Protein AF-A0A0J1FHS7-F1 (afdb_monomer_lite)

Radius of gyration: 13.94 Å; chains: 1; bounding box: 30×12×42 Å

Secondary structure (DSSP, 8-state):
-EEEEEEEE-SSSEEEEEEEEEEEE-TTS-EEEEEEEEEEE--GGG-

Foldseek 3Di:
DDKDWDWDDDPPDTWIWIWDKDWDADPVRDIDIDTDDTPGTDDPVND

Sequence (47 aa):
MFLEKVTIKKKIEPTIYYKIIASYRDKDGKTKHRLIQNLGVLYETDA

Structure (mmCIF, N/CA/C/O backbone):
data_AF-A0A0J1FHS7-F1
#
_entry.id   AF-A0A0J1FHS7-F1
#
loop_
_atom_site.group_PDB
_atom_site.id
_atom_site.type_symbol
_atom_site.label_atom_id
_atom_site.label_alt_id
_atom_site.label_comp_id
_atom_site.label_asym_id
_atom_site.label_entity_id
_atom_site.label_seq_id
_atom_site.pdbx_PDB_ins_code
_atom_site.Cartn_x
_atom_site.Cartn_y
_atom_site.Cartn_z
_atom_site.occupancy
_atom_site.B_iso_or_equiv
_atom_site.auth_seq_id
_atom_site.auth_comp_id
_atom_site.auth_asym_id
_atom_site.auth_atom_id
_atom_site.pdbx_PDB_model_num
ATOM 1 N N . MET A 1 1 ? -11.258 3.200 1.928 1.00 89.38 1 MET A N 1
ATOM 2 C CA . MET A 1 1 ? -10.099 2.572 1.251 1.00 89.38 1 MET A CA 1
ATOM 3 C C . MET A 1 1 ? -9.496 3.604 0.317 1.00 89.38 1 MET A C 1
ATOM 5 O O . MET A 1 1 ? -10.238 4.475 -0.119 1.00 89.38 1 MET A O 1
ATOM 9 N N . PHE A 1 2 ? -8.195 3.552 0.053 1.00 92.12 2 PHE A N 1
ATOM 10 C CA . PHE A 1 2 ? -7.524 4.458 -0.880 1.00 92.12 2 PHE A CA 1
ATOM 11 C C . PHE A 1 2 ? -6.385 3.744 -1.612 1.00 92.12 2 PHE A C 1
ATOM 13 O O . PHE A 1 2 ? -5.919 2.687 -1.177 1.00 92.12 2 PHE A O 1
ATOM 20 N N . LEU A 1 3 ? -5.966 4.324 -2.734 1.00 91.69 3 LEU A N 1
ATOM 21 C CA . LEU A 1 3 ? -4.844 3.853 -3.531 1.00 91.69 3 LEU A CA 1
ATOM 22 C C . LEU A 1 3 ? -3.555 4.524 -3.045 1.00 91.69 3 LEU A C 1
ATOM 24 O O . LEU A 1 3 ? -3.492 5.748 -2.961 1.00 91.69 3 LEU A O 1
ATOM 28 N N . GLU A 1 4 ? -2.529 3.738 -2.736 1.00 92.88 4 GLU A N 1
ATOM 29 C CA . GLU A 1 4 ? -1.217 4.246 -2.338 1.00 92.88 4 GLU A CA 1
ATOM 30 C C . GLU A 1 4 ? -0.187 3.940 -3.432 1.00 92.88 4 GLU A C 1
ATOM 32 O O . GLU A 1 4 ? -0.028 2.789 -3.851 1.00 92.88 4 GLU A O 1
ATOM 37 N N . LYS A 1 5 ? 0.511 4.987 -3.882 1.00 91.38 5 LYS A N 1
ATOM 38 C CA . LYS A 1 5 ? 1.614 4.921 -4.846 1.00 91.38 5 LYS A CA 1
ATOM 39 C C . LYS A 1 5 ? 2.933 4.735 -4.098 1.00 91.38 5 LYS A C 1
ATOM 41 O O . LYS A 1 5 ? 3.261 5.528 -3.221 1.00 91.38 5 LYS A O 1
ATOM 46 N N . VAL A 1 6 ? 3.712 3.727 -4.477 1.00 89.62 6 VAL A N 1
ATOM 47 C CA . VAL A 1 6 ? 5.052 3.464 -3.937 1.00 89.62 6 VAL A CA 1
ATOM 48 C C . VAL A 1 6 ? 6.063 3.485 -5.067 1.00 89.62 6 VAL A C 1
ATOM 50 O O . VAL A 1 6 ? 5.943 2.733 -6.029 1.00 89.62 6 VAL A O 1
ATOM 53 N N . THR A 1 7 ? 7.096 4.309 -4.932 1.00 88.12 7 THR A N 1
ATOM 54 C CA . THR A 1 7 ? 8.212 4.327 -5.880 1.00 88.12 7 THR A CA 1
ATOM 55 C C . THR A 1 7 ? 9.322 3.419 -5.372 1.00 88.12 7 THR A C 1
ATOM 57 O O . THR A 1 7 ? 9.936 3.692 -4.339 1.00 88.12 7 THR A O 1
ATOM 60 N N . ILE A 1 8 ? 9.611 2.349 -6.108 1.00 84.81 8 ILE A N 1
ATOM 61 C CA . ILE A 1 8 ? 10.726 1.450 -5.817 1.00 84.81 8 ILE A CA 1
ATOM 62 C C . ILE A 1 8 ? 11.911 1.881 -6.678 1.00 84.81 8 ILE A C 1
ATOM 64 O O . ILE A 1 8 ? 11.891 1.747 -7.902 1.00 84.81 8 ILE A O 1
ATOM 68 N N . LYS A 1 9 ? 12.963 2.395 -6.034 1.00 78.50 9 LYS A N 1
ATOM 69 C CA . LYS A 1 9 ? 14.222 2.735 -6.707 1.00 78.50 9 LYS A CA 1
ATOM 70 C C . LYS A 1 9 ? 14.947 1.442 -7.093 1.00 78.50 9 LYS A C 1
ATOM 72 O O . LYS A 1 9 ? 15.583 0.819 -6.245 1.00 78.50 9 LYS A O 1
ATOM 77 N N . LYS A 1 10 ? 14.839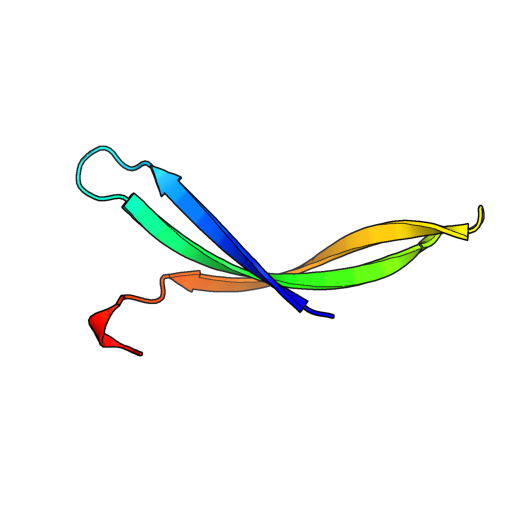 1.016 -8.354 1.00 72.69 10 LYS A N 1
ATOM 78 C CA . LYS A 1 10 ? 15.703 -0.032 -8.920 1.00 72.69 10 LYS A CA 1
ATOM 79 C C . LYS A 1 10 ? 16.924 0.597 -9.595 1.00 72.69 10 LYS A C 1
ATOM 81 O O . LYS A 1 10 ? 16.922 1.779 -9.915 1.00 72.69 10 LYS A O 1
ATOM 86 N N . LYS A 1 11 ? 17.968 -0.216 -9.800 1.00 66.12 11 LYS A N 1
ATOM 87 C CA . LYS A 1 11 ? 19.259 0.187 -10.395 1.00 66.12 11 LYS A CA 1
ATOM 88 C C . LYS A 1 11 ? 19.155 0.782 -11.805 1.00 66.12 11 LYS A C 1
ATOM 90 O O . LYS A 1 11 ? 20.069 1.492 -12.196 1.00 66.12 11 LYS A O 1
ATOM 95 N N . ILE A 1 12 ? 18.106 0.439 -12.553 1.00 69.62 12 ILE A N 1
ATOM 96 C CA . ILE A 1 12 ? 17.951 0.820 -13.962 1.00 69.62 12 ILE A CA 1
ATOM 97 C C . ILE A 1 12 ? 16.923 1.946 -14.060 1.00 69.62 12 ILE A C 1
ATOM 99 O O . ILE A 1 12 ? 17.280 3.051 -14.442 1.00 69.62 12 ILE A O 1
ATOM 103 N N . GLU A 1 13 ? 15.689 1.709 -13.607 1.00 73.00 13 GLU A N 1
ATOM 104 C CA . GLU A 1 13 ? 14.620 2.712 -13.638 1.00 73.00 13 GLU A CA 1
ATOM 105 C C . GLU A 1 13 ? 13.734 2.633 -12.384 1.00 73.00 13 GLU A C 1
ATOM 107 O O . GLU A 1 13 ? 13.481 1.536 -11.867 1.00 73.00 13 GLU A O 1
ATOM 112 N N . PRO A 1 14 ? 13.258 3.776 -11.855 1.00 77.12 14 PRO A N 1
ATOM 113 C CA . PRO A 1 14 ? 12.311 3.791 -10.750 1.00 77.12 14 PRO A CA 1
ATOM 114 C C . PRO A 1 14 ? 10.979 3.188 -11.201 1.00 77.12 14 PRO A C 1
ATOM 116 O O . 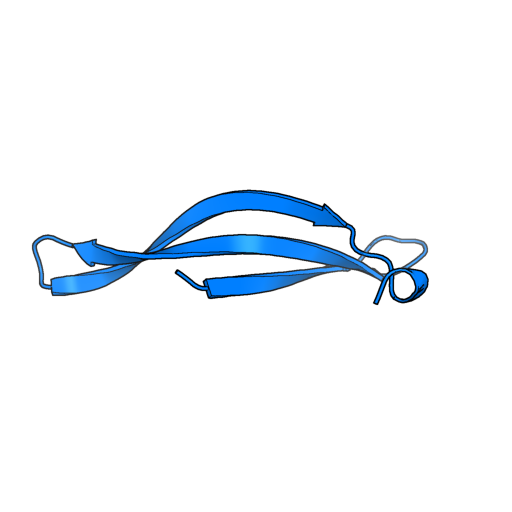PRO A 1 14 ? 10.332 3.683 -12.115 1.00 77.12 14 PRO A O 1
ATOM 119 N N . THR A 1 15 ? 10.548 2.117 -10.539 1.00 82.81 15 THR A N 1
ATOM 120 C CA . THR A 1 15 ? 9.269 1.469 -10.842 1.00 82.81 15 THR A CA 1
ATOM 121 C C . THR A 1 15 ? 8.191 1.997 -9.906 1.00 82.81 15 THR A C 1
ATOM 123 O O . THR A 1 15 ? 8.383 2.017 -8.685 1.00 82.81 15 THR A O 1
ATOM 126 N N . ILE A 1 16 ? 7.049 2.394 -10.463 1.00 86.94 16 ILE A N 1
ATOM 127 C CA . ILE A 1 16 ? 5.885 2.800 -9.681 1.00 86.94 16 ILE A CA 1
ATOM 128 C C . ILE A 1 16 ? 5.014 1.573 -9.412 1.00 86.94 16 ILE A C 1
ATOM 130 O O . ILE A 1 16 ? 4.597 0.877 -10.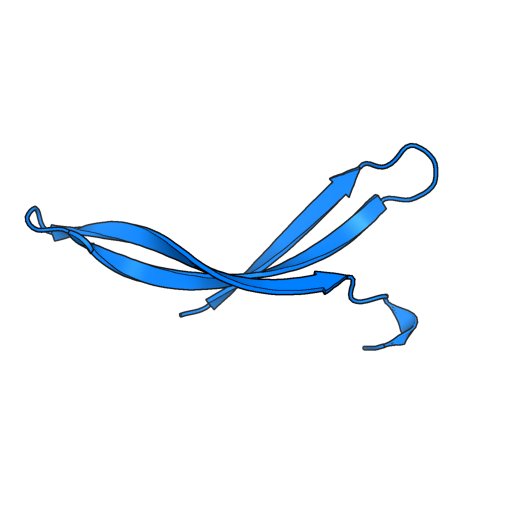331 1.00 86.94 16 ILE A O 1
ATOM 134 N N . TYR A 1 17 ? 4.731 1.322 -8.138 1.00 88.25 17 TYR A N 1
ATOM 135 C CA . TYR A 1 17 ? 3.871 0.242 -7.681 1.00 88.25 17 TYR A CA 1
ATOM 136 C C . TYR A 1 17 ? 2.632 0.801 -6.991 1.00 88.25 17 TYR A C 1
ATOM 138 O O . TYR A 1 17 ? 2.724 1.765 -6.226 1.00 88.25 17 TYR A O 1
ATOM 146 N N . TYR A 1 18 ? 1.485 0.172 -7.217 1.00 90.50 18 TYR A N 1
ATOM 147 C CA . TYR A 1 18 ? 0.220 0.589 -6.625 1.00 90.50 18 TYR A CA 1
ATOM 148 C C . TYR A 1 18 ? -0.336 -0.488 -5.695 1.00 90.50 18 TYR A C 1
ATOM 150 O O . TYR A 1 18 ? -0.301 -1.686 -5.989 1.00 90.50 18 TYR A O 1
ATOM 158 N N . LYS A 1 19 ? -0.872 -0.057 -4.551 1.00 93.38 19 LYS A N 1
ATOM 159 C CA . LYS A 1 19 ? -1.529 -0.934 -3.574 1.00 93.38 19 LYS A CA 1
ATOM 160 C C . LYS A 1 19 ? -2.818 -0.318 -3.041 1.00 93.38 19 LYS A C 1
ATOM 162 O O . LYS A 1 19 ? -2.919 0.897 -2.880 1.00 93.38 19 LYS A O 1
ATOM 167 N N . ILE A 1 20 ? -3.797 -1.168 -2.747 1.00 93.31 20 ILE A N 1
ATOM 168 C CA . ILE A 1 20 ? -5.059 -0.780 -2.114 1.00 93.31 20 ILE A CA 1
ATOM 169 C C . ILE A 1 20 ? -4.906 -0.901 -0.602 1.00 93.31 20 ILE A C 1
ATOM 171 O O . ILE A 1 20 ? -4.623 -1.980 -0.071 1.00 93.31 20 ILE A O 1
ATOM 175 N N . ILE A 1 21 ? -5.151 0.206 0.093 1.00 96.06 21 ILE A N 1
ATOM 176 C CA . ILE A 1 21 ? -5.095 0.304 1.548 1.00 96.06 21 ILE A CA 1
ATOM 177 C C . ILE A 1 21 ? -6.502 0.513 2.109 1.00 96.06 21 ILE A C 1
ATOM 179 O O . ILE A 1 21 ? -7.261 1.381 1.664 1.00 96.06 21 ILE A O 1
ATOM 183 N N . ALA A 1 22 ? -6.853 -0.252 3.140 1.00 96.44 22 ALA A N 1
ATOM 184 C CA . ALA A 1 22 ? -8.016 0.025 3.972 1.00 96.44 22 ALA A CA 1
ATOM 185 C C . ALA A 1 22 ? -7.612 0.832 5.205 1.00 96.44 22 ALA A C 1
ATOM 187 O O . ALA A 1 22 ? -6.668 0.474 5.908 1.00 96.44 22 ALA A O 1
ATOM 188 N N . SER A 1 23 ? -8.368 1.891 5.484 1.00 95.81 23 SER A N 1
ATOM 189 C CA . SER A 1 23 ? -8.298 2.634 6.742 1.00 95.81 23 SER A CA 1
ATOM 190 C C . SER A 1 23 ? -9.385 2.128 7.678 1.00 95.81 23 SER A C 1
ATOM 192 O O . SER A 1 23 ? -10.526 1.954 7.252 1.00 95.81 23 SER A O 1
ATOM 194 N N . TYR A 1 24 ? -9.041 1.918 8.941 1.00 94.94 24 TYR A N 1
ATOM 195 C CA . TYR A 1 24 ? -9.967 1.505 9.992 1.00 94.94 24 TYR A CA 1
ATOM 196 C C . TYR A 1 24 ? -9.551 2.133 11.324 1.00 94.94 24 TYR A C 1
ATOM 198 O O . TYR A 1 24 ? -8.442 2.653 11.447 1.00 94.94 24 TYR A O 1
ATOM 206 N N . ARG A 1 25 ? -10.437 2.108 12.319 1.00 96.75 25 ARG A N 1
ATOM 207 C CA . ARG A 1 25 ? -10.093 2.478 13.696 1.00 96.75 25 ARG A CA 1
ATOM 208 C C . ARG A 1 25 ? -9.863 1.217 14.513 1.00 96.75 25 ARG A C 1
ATOM 210 O O . ARG A 1 25 ? -10.597 0.244 14.351 1.00 96.75 25 ARG A O 1
ATOM 217 N N . ASP A 1 26 ? -8.831 1.214 15.346 1.00 94.50 26 ASP A N 1
ATOM 218 C CA . ASP A 1 26 ? -8.663 0.152 16.335 1.00 94.50 26 ASP A CA 1
ATOM 219 C C . ASP A 1 26 ? -9.591 0.343 17.543 1.00 94.50 26 ASP A C 1
ATOM 221 O O . ASP A 1 26 ? -10.417 1.257 17.579 1.00 94.50 26 ASP A O 1
ATOM 225 N N . LYS A 1 27 ? -9.473 -0.557 18.525 1.00 95.19 27 LYS A N 1
ATOM 226 C CA . LYS A 1 27 ? -10.295 -0.548 19.742 1.00 95.19 27 LYS A CA 1
ATOM 227 C C . LYS A 1 27 ? -10.129 0.736 20.565 1.00 95.19 27 LYS A C 1
ATOM 229 O O . LYS A 1 27 ? -11.055 1.106 21.274 1.00 95.19 27 LYS A O 1
ATOM 234 N N . ASP A 1 28 ? -8.998 1.422 20.413 1.00 96.62 28 ASP A N 1
ATOM 235 C CA . ASP A 1 28 ? -8.678 2.677 21.095 1.00 96.62 28 ASP A CA 1
ATOM 236 C C . ASP A 1 28 ? -9.063 3.906 20.247 1.00 96.62 28 ASP A C 1
ATOM 238 O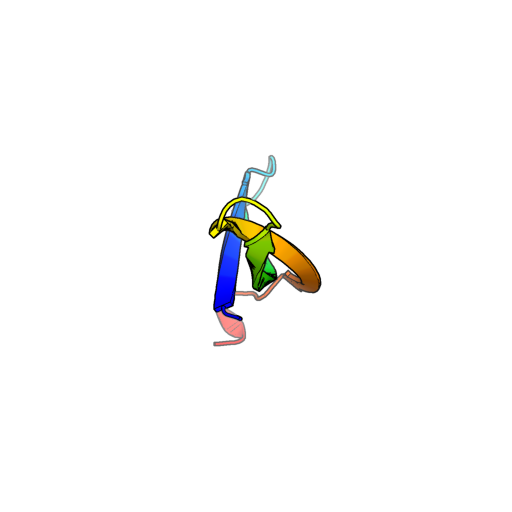 O . ASP A 1 28 ? -8.741 5.043 20.590 1.00 96.62 28 ASP A O 1
ATOM 242 N N . GLY A 1 29 ? -9.724 3.696 19.103 1.00 95.06 29 GLY A N 1
ATOM 243 C CA . GLY A 1 29 ? -10.144 4.753 18.187 1.00 95.06 29 GLY A CA 1
ATOM 244 C C . GLY A 1 29 ? -9.027 5.311 17.300 1.00 95.06 29 GLY A C 1
ATOM 245 O O . GLY A 1 29 ? -9.287 6.239 16.529 1.00 95.06 29 GLY A O 1
ATOM 246 N N . LYS A 1 30 ? -7.805 4.760 17.350 1.00 96.44 30 LYS A N 1
ATOM 247 C CA . LYS A 1 30 ? -6.683 5.225 16.524 1.00 96.44 30 LYS A CA 1
ATOM 248 C C . LYS A 1 30 ? -6.844 4.747 15.088 1.00 96.44 30 LYS A C 1
ATOM 250 O O . LYS A 1 30 ? -7.123 3.575 14.830 1.00 96.44 30 LYS A O 1
ATOM 255 N N . THR A 1 31 ? -6.624 5.655 14.142 1.00 96.12 31 THR A N 1
ATOM 256 C CA . THR A 1 31 ? -6.620 5.321 12.716 1.00 96.12 31 THR A CA 1
ATOM 257 C C . THR A 1 31 ? -5.439 4.408 12.399 1.00 96.12 31 THR A C 1
ATOM 259 O O . THR A 1 31 ? -4.289 4.734 12.689 1.00 96.12 31 THR A O 1
ATOM 262 N N . LYS A 1 32 ? -5.731 3.271 11.773 1.00 96.19 32 LYS A N 1
ATOM 263 C CA . LYS A 1 32 ? -4.759 2.310 11.258 1.00 96.19 32 LYS A CA 1
ATOM 264 C C . LYS A 1 32 ? -5.024 2.017 9.789 1.00 96.19 32 LYS A C 1
ATOM 266 O O . LYS A 1 32 ? -6.138 2.183 9.287 1.00 96.19 32 LYS A O 1
ATOM 271 N N . HIS A 1 33 ? -3.976 1.557 9.119 1.00 96.50 33 HIS A N 1
ATOM 272 C CA . HIS A 1 33 ? -3.979 1.235 7.700 1.00 96.50 33 HIS A CA 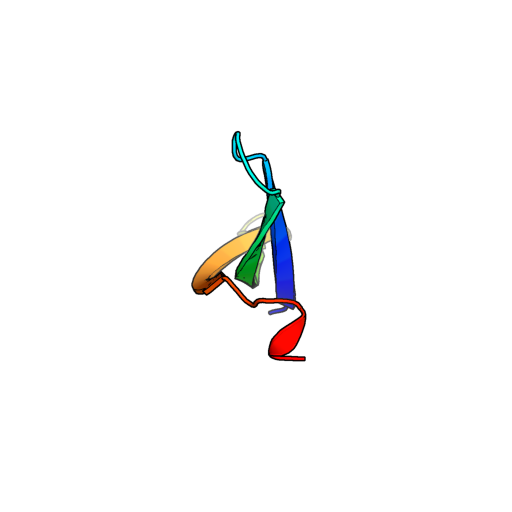1
ATOM 273 C C . HIS A 1 33 ? -3.544 -0.215 7.495 1.00 96.50 33 HIS A C 1
ATOM 275 O O . HIS A 1 33 ? -2.566 -0.659 8.096 1.00 96.50 33 HIS A O 1
ATOM 281 N N . ARG A 1 34 ? -4.262 -0.957 6.649 1.00 95.31 34 ARG A N 1
ATOM 282 C CA . ARG A 1 34 ? -3.927 -2.339 6.282 1.00 95.31 34 ARG A CA 1
ATOM 283 C C . ARG A 1 34 ? -3.891 -2.495 4.768 1.00 95.31 34 ARG A C 1
ATOM 285 O O . ARG A 1 34 ? -4.805 -2.047 4.077 1.00 95.31 34 ARG A O 1
ATOM 292 N N . LEU A 1 35 ? -2.856 -3.175 4.275 1.00 95.38 35 LEU A N 1
ATOM 293 C CA . LEU A 1 35 ? -2.780 -3.632 2.890 1.00 95.38 35 LEU A CA 1
ATOM 294 C C . LEU A 1 35 ? -3.901 -4.634 2.612 1.00 95.38 35 LEU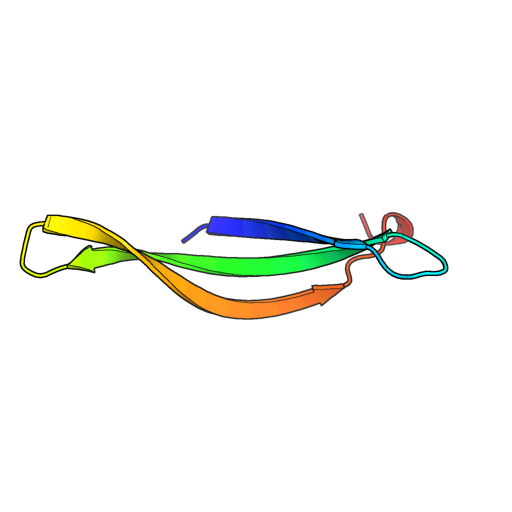 A C 1
ATOM 296 O O . LEU A 1 35 ? -4.000 -5.655 3.291 1.00 95.38 35 LEU A O 1
ATOM 300 N N . ILE A 1 36 ? -4.716 -4.331 1.607 1.00 95.31 36 ILE A N 1
ATOM 301 C CA . ILE A 1 36 ? -5.753 -5.233 1.105 1.00 95.31 36 ILE A CA 1
ATOM 302 C C . ILE A 1 36 ? -5.233 -6.002 -0.103 1.00 95.31 36 ILE A C 1
ATOM 304 O O . ILE A 1 36 ? -5.316 -7.225 -0.128 1.00 95.31 36 ILE A O 1
ATOM 308 N N . GLN A 1 37 ? -4.670 -5.292 -1.082 1.00 92.31 37 GLN A N 1
ATOM 309 C CA . GLN A 1 37 ? -4.224 -5.894 -2.333 1.00 92.31 37 GLN A CA 1
ATOM 310 C C . GLN A 1 37 ? -3.064 -5.115 -2.949 1.00 92.31 37 GLN A C 1
ATOM 312 O O . GLN A 1 37 ? -3.050 -3.885 -2.950 1.00 92.31 37 GLN A O 1
ATOM 317 N N . ASN A 1 38 ? -2.116 -5.854 -3.516 1.00 91.38 38 ASN A N 1
ATOM 318 C CA . ASN A 1 38 ? -1.097 -5.326 -4.409 1.00 91.38 38 ASN A CA 1
ATOM 319 C C . ASN A 1 38 ? -1.649 -5.327 -5.840 1.00 91.38 38 ASN A C 1
ATOM 321 O O . ASN A 1 38 ? -2.046 -6.385 -6.325 1.00 91.38 38 ASN A O 1
ATOM 325 N N . LEU A 1 39 ? -1.699 -4.167 -6.498 1.00 88.56 39 LEU A N 1
ATOM 326 C CA . LEU A 1 39 ? -2.203 -4.061 -7.874 1.00 88.56 39 LEU A CA 1
ATOM 327 C C . LEU A 1 39 ? -1.116 -4.282 -8.922 1.00 88.56 39 LEU A C 1
ATOM 329 O O . LEU A 1 39 ? -1.435 -4.603 -10.059 1.00 88.56 39 LEU A O 1
ATOM 333 N N . GLY A 1 40 ? 0.155 -4.163 -8.540 1.00 85.19 40 GLY A N 1
ATOM 334 C CA . GLY A 1 40 ? 1.261 -4.348 -9.466 1.00 85.19 40 GLY A CA 1
ATOM 335 C C . GLY A 1 40 ? 1.915 -3.038 -9.884 1.00 85.19 40 GLY A C 1
ATOM 336 O O . GLY A 1 40 ? 1.733 -1.984 -9.265 1.00 85.19 40 GLY A O 1
ATOM 337 N N . VAL A 1 41 ? 2.723 -3.157 -10.932 1.00 83.44 41 VAL A N 1
ATOM 338 C CA . VAL A 1 41 ? 3.366 -2.037 -11.615 1.00 83.44 41 VAL A CA 1
ATOM 339 C C . VAL A 1 41 ? 2.382 -1.493 -12.641 1.00 83.44 41 VAL A C 1
ATOM 341 O O . VAL A 1 41 ? 1.824 -2.275 -13.403 1.00 83.44 41 VAL A O 1
ATOM 344 N N . LEU A 1 42 ? 2.193 -0.177 -12.663 1.00 71.69 42 LEU A N 1
ATOM 345 C CA . LEU A 1 42 ? 1.563 0.513 -13.788 1.00 71.69 42 LEU A CA 1
ATOM 346 C C . LEU A 1 42 ? 2.657 1.322 -14.475 1.00 71.69 42 LEU A C 1
ATOM 348 O O . LEU A 1 42 ? 3.365 2.087 -13.810 1.00 71.69 42 LEU A O 1
ATOM 352 N N . TYR A 1 43 ? 2.827 1.110 -15.776 1.00 67.94 43 TYR A N 1
ATOM 353 C CA . TYR A 1 43 ? 3.741 1.901 -16.586 1.00 67.94 43 TYR A CA 1
ATOM 354 C C . TYR A 1 43 ? 3.042 3.201 -16.987 1.00 67.94 43 TYR A C 1
ATOM 356 O O . TYR A 1 43 ? 1.829 3.221 -17.173 1.00 67.94 43 TYR A O 1
ATOM 364 N N . GLU A 1 44 ? 3.788 4.301 -17.119 1.00 61.88 44 GLU A N 1
ATOM 365 C CA . GLU A 1 44 ? 3.209 5.593 -17.538 1.00 61.88 44 GLU A CA 1
ATOM 366 C C . GLU A 1 44 ? 2.561 5.527 -18.932 1.00 61.88 44 GLU A C 1
ATOM 368 O O . GLU A 1 44 ? 1.743 6.373 -19.262 1.00 61.88 44 GLU A O 1
ATOM 373 N N . THR A 1 45 ? 2.883 4.502 -19.725 1.00 63.09 45 THR A N 1
ATOM 374 C CA . THR A 1 45 ? 2.262 4.209 -21.022 1.00 63.09 45 THR A CA 1
ATOM 375 C C . THR A 1 45 ? 0.848 3.633 -20.932 1.00 63.09 45 THR A C 1
ATOM 377 O O . THR A 1 45 ? 0.160 3.603 -21.947 1.00 63.09 45 THR A O 1
ATOM 380 N N . ASP A 1 46 ? 0.426 3.158 -19.758 1.00 58.34 46 ASP A N 1
ATOM 381 C CA . ASP A 1 46 ? -0.872 2.501 -19.547 1.00 58.34 46 ASP A CA 1
ATOM 382 C C . ASP A 1 46 ? -1.935 3.445 -18.935 1.00 58.34 46 ASP A C 1
ATOM 384 O O . ASP A 1 46 ? -3.031 2.991 -18.596 1.00 58.34 46 ASP A O 1
ATOM 388 N N . ALA A 1 47 ? -1.610 4.734 -18.751 1.00 51.09 47 ALA A N 1
ATOM 389 C CA . ALA A 1 47 ? -2.480 5.779 -18.194 1.00 51.09 47 ALA A CA 1
ATOM 390 C C . ALA A 1 47 ? -2.970 6.752 -19.275 1.00 51.09 47 ALA A C 1
ATOM 392 O O . ALA A 1 47 ? -4.144 7.178 -19.171 1.00 51.09 47 ALA A O 1
#

pLDDT: mean 85.95, std 11.95, range [51.09, 96.75]